Protein AF-A0A246F2X8-F1 (afdb_monomer)

pLDDT: mean 86.71, std 12.92, range [45.81, 97.81]

Radius of gyration: 16.28 Å; Cα contacts (8 Å, |Δi|>4): 189; chains: 1; bounding box: 41×34×36 Å

Nearest PDB structures (foldseek):
  3lcb-assembly2_B  TM=9.871E-01  e=2.935E-15  Escherichia coli O157:H7
  6k5l-assembly1_A  TM=9.845E-01  e=7.872E-15  Escherichia coli O157
  4p69-assembly1_B  TM=9.853E-01  e=1.491E-14  Escherichia coli O157:H7
  3lcb-assembly1_A  TM=9.880E-01  e=1.992E-14  Escherichia coli O157:H7
  4p69-assembly1_A-2  TM=9.850E-01  e=5.344E-14  Escherichia coli O157:H7

Sequence (137 aa):
MFHLRHSTDKFRIAPGIKGMVMLVFDLPSYPFVFKVIKDYFPPQKETTREGIMGKYQLVKQHDRVGRMADSLEFTKVAFPRNRFDDELIEELRKFAPSVIEEEGDSLVIKHLYIERRMVPLNIYIQEASASSLEHAV

Secondary structure (DSSP, 8-state):
-HHHHH--PPBEEPSSPPPSSEEEEE-TTSSEEEEEE-S---TT----HHHHHHHHHHHHHS--TTTS--EEEEEEEEEEGGGB-HHHHHHHHHH-GGGEEEETTEEEEEEEEEEE----HHHHHHH--GGGSTT--

Mean predicted aligned error: 6.9 Å

Foldseek 3Di:
DVVVVPDLFAWEFDDDDQDQFWGWIDTVPDQKIKIDGWCDGDPVDPDHPVRVVVVLVVCQPDDVVPPDWDKDKDAFDKDFQSRHDVVSVVVCCVTPVVQWDDDPRIITGGIIIMTGDDDPVVVCVVPDDPVRVVVSD

Solvent-accessible surface area (backbone atoms only — not comparable to full-atom values): 8181 Å² total; per-residue (Å²): 115,73,66,68,78,78,47,89,70,43,34,33,64,45,89,76,81,85,56,70,53,42,49,51,30,26,35,87,97,45,74,39,32,39,36,31,69,36,78,66,59,57,87,92,52,90,74,49,69,66,59,49,52,50,49,56,51,48,59,70,74,43,90,43,89,88,79,55,83,68,71,49,78,49,62,64,46,74,39,62,44,89,39,44,37,67,70,39,50,53,50,39,58,72,40,23,49,89,39,48,46,80,56,91,69,26,36,29,34,48,48,38,36,38,33,74,59,72,81,54,64,74,57,48,64,72,72,48,54,84,84,58,54,75,79,75,112

InterPro domains:
  IPR010452 Isocitrate dehydrogenase kinasephosphatase [PTHR39559] (2-137)
  IPR046855 Isocitrate dehydrogenase kinase/phosphatase (AceK), kinase domain [PF06315] (9-137)

Organism: Pseudomonas nitroreducens (NCBI:txid46680)

Structure (mmCIF, N/CA/C/O backbone):
data_AF-A0A246F2X8-F1
#
_entry.id   AF-A0A246F2X8-F1
#
loop_
_atom_site.group_PDB
_atom_site.id
_atom_site.type_symbol
_atom_site.label_atom_id
_atom_site.label_alt_id
_atom_site.label_comp_id
_atom_site.label_asym_id
_atom_site.label_entity_id
_atom_site.label_seq_id
_atom_site.pdbx_PDB_ins_code
_atom_site.Cartn_x
_atom_site.Cartn_y
_atom_site.Cartn_z
_atom_site.occupancy
_atom_site.B_iso_or_equiv
_atom_site.auth_seq_id
_atom_site.auth_comp_id
_atom_site.auth_asym_id
_atom_site.auth_atom_id
_atom_site.pdbx_PDB_model_num
ATOM 1 N N . MET A 1 1 ? -13.727 -3.172 -8.340 1.00 58.88 1 MET A N 1
ATOM 2 C CA . MET A 1 1 ? -14.512 -4.314 -7.806 1.00 58.88 1 MET A CA 1
ATOM 3 C C . MET A 1 1 ? -14.775 -5.446 -8.806 1.00 58.88 1 MET A C 1
ATOM 5 O O . MET A 1 1 ? -14.943 -6.566 -8.347 1.00 58.88 1 MET A O 1
ATOM 9 N N . PHE A 1 2 ? -14.789 -5.225 -10.131 1.00 67.81 2 PHE A N 1
ATOM 10 C CA . PHE A 1 2 ? -15.070 -6.296 -11.111 1.00 67.81 2 PHE A CA 1
ATOM 11 C C . PHE A 1 2 ? -14.109 -7.495 -11.012 1.00 67.81 2 PHE A C 1
ATOM 13 O O . PHE A 1 2 ? -14.549 -8.638 -11.012 1.00 67.81 2 PHE A O 1
ATOM 20 N N . HIS A 1 3 ? -12.811 -7.241 -10.835 1.00 72.25 3 HIS A N 1
ATOM 21 C CA . HIS A 1 3 ? -11.802 -8.296 -10.725 1.00 72.25 3 HIS A CA 1
ATOM 22 C C . HIS A 1 3 ? -11.996 -9.207 -9.496 1.00 72.25 3 HIS A C 1
ATOM 24 O O . HIS A 1 3 ? -11.960 -10.427 -9.613 1.00 72.25 3 HIS A O 1
ATOM 30 N N . LEU A 1 4 ? -12.298 -8.631 -8.324 1.00 71.31 4 LEU A N 1
ATOM 31 C CA . LEU A 1 4 ? -12.527 -9.404 -7.095 1.00 71.31 4 LEU A CA 1
ATOM 32 C C . LEU A 1 4 ? -13.741 -10.342 -7.191 1.00 71.31 4 LEU A C 1
ATOM 34 O O . LEU A 1 4 ? -13.786 -11.334 -6.474 1.00 71.31 4 LEU A O 1
ATOM 38 N N . ARG A 1 5 ? -14.704 -10.068 -8.080 1.00 73.19 5 ARG A N 1
ATOM 39 C CA . ARG A 1 5 ? -15.864 -10.948 -8.295 1.00 73.19 5 ARG A CA 1
ATOM 40 C C . ARG A 1 5 ? -15.534 -12.223 -9.081 1.00 73.19 5 ARG A C 1
ATOM 42 O O . ARG A 1 5 ? -16.299 -13.171 -8.994 1.00 73.19 5 ARG A O 1
ATOM 49 N N . HIS A 1 6 ? -14.424 -12.249 -9.822 1.00 76.38 6 HIS A N 1
ATOM 50 C CA . HIS A 1 6 ? -14.080 -13.338 -10.752 1.00 76.38 6 HIS A CA 1
ATOM 51 C C . HIS A 1 6 ? -12.778 -14.064 -10.392 1.00 76.38 6 HIS A C 1
ATOM 53 O O . HIS A 1 6 ? -12.344 -14.954 -11.114 1.00 76.38 6 HIS A O 1
ATOM 59 N N . SER A 1 7 ? -12.145 -13.678 -9.287 1.00 84.00 7 SER A N 1
ATOM 60 C CA . SER A 1 7 ? -10.903 -14.265 -8.793 1.00 84.00 7 SER A CA 1
ATOM 61 C C . SER A 1 7 ? -11.069 -14.631 -7.324 1.00 84.00 7 SER A C 1
ATOM 63 O O . SER A 1 7 ? -11.717 -13.892 -6.578 1.00 84.00 7 SER A O 1
ATOM 65 N N . THR A 1 8 ? -10.454 -15.733 -6.903 1.00 84.81 8 THR A N 1
ATOM 66 C CA . THR A 1 8 ? -10.359 -16.171 -5.500 1.00 84.81 8 THR A CA 1
ATOM 67 C C . THR A 1 8 ? -9.062 -15.726 -4.829 1.00 84.81 8 THR A C 1
ATOM 69 O O . THR A 1 8 ? -8.841 -16.047 -3.664 1.00 84.81 8 THR A O 1
ATOM 72 N N . ASP A 1 9 ? -8.212 -14.980 -5.537 1.00 91.19 9 ASP A N 1
ATOM 73 C CA . ASP A 1 9 ? -6.911 -14.564 -5.026 1.00 91.19 9 ASP A CA 1
ATOM 74 C C . ASP A 1 9 ? -7.044 -13.699 -3.775 1.00 91.19 9 ASP A C 1
ATOM 76 O O . ASP A 1 9 ? -8.001 -12.928 -3.617 1.00 91.19 9 ASP A O 1
ATOM 80 N N . LYS A 1 10 ? -6.043 -13.787 -2.907 1.00 95.06 10 LYS A N 1
ATOM 81 C CA . LYS A 1 10 ? -5.932 -12.947 -1.723 1.00 95.06 10 LYS A CA 1
ATOM 82 C C . LYS A 1 10 ? -4.893 -11.854 -1.930 1.00 95.06 10 LYS A C 1
ATOM 84 O O . LYS A 1 10 ? -3.895 -12.042 -2.626 1.00 95.06 10 LYS A O 1
ATOM 89 N N . PHE A 1 11 ? -5.163 -10.696 -1.340 1.00 97.12 11 PHE A N 1
ATOM 90 C CA . PHE A 1 11 ? -4.178 -9.654 -1.148 1.00 97.12 11 PHE A CA 1
ATOM 91 C C . PHE A 1 11 ? -3.079 -10.191 -0.245 1.00 97.12 11 PHE A C 1
ATOM 93 O O . PHE A 1 11 ? -3.353 -10.675 0.855 1.00 97.12 11 PHE A O 1
ATOM 100 N N . ARG A 1 12 ? -1.846 -10.064 -0.715 1.00 96.69 12 ARG A N 1
ATOM 101 C CA . ARG A 1 12 ? -0.648 -10.533 -0.026 1.00 96.69 12 ARG A CA 1
ATOM 102 C C . ARG A 1 12 ? 0.408 -9.446 -0.017 1.00 96.69 12 ARG A C 1
ATOM 104 O O . ARG A 1 12 ? 0.355 -8.515 -0.821 1.00 96.69 12 ARG A O 1
ATOM 111 N N . ILE A 1 13 ? 1.390 -9.57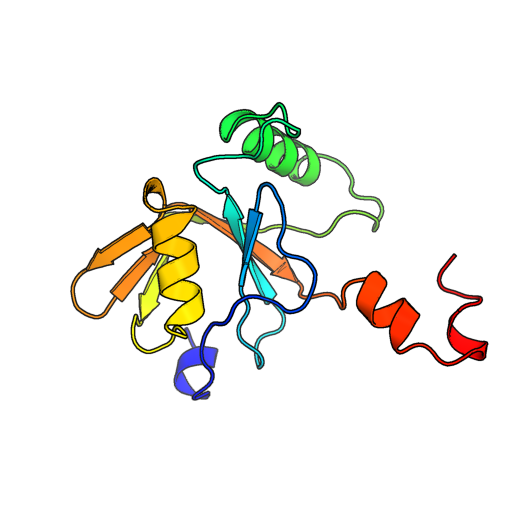4 0.867 1.00 97.12 13 ILE A N 1
ATOM 112 C CA . ILE A 1 13 ? 2.571 -8.711 0.826 1.00 97.12 13 ILE A CA 1
ATOM 113 C C . ILE A 1 13 ? 3.230 -8.880 -0.547 1.00 97.12 13 ILE A C 1
ATOM 115 O O . ILE A 1 13 ? 3.445 -10.002 -1.008 1.00 97.12 13 ILE A O 1
ATOM 119 N N . ALA A 1 14 ? 3.514 -7.762 -1.216 1.00 94.25 14 ALA A N 1
ATOM 120 C CA . ALA A 1 14 ? 4.089 -7.805 -2.550 1.00 94.25 14 ALA A CA 1
ATOM 121 C C . ALA A 1 14 ? 5.491 -8.446 -2.496 1.00 94.25 14 ALA A C 1
ATOM 123 O O . ALA A 1 14 ? 6.249 -8.173 -1.559 1.00 94.25 14 ALA A O 1
ATOM 124 N N . PRO A 1 15 ? 5.862 -9.278 -3.485 1.00 89.38 15 PRO A N 1
ATOM 125 C CA . PRO A 1 15 ? 7.164 -9.934 -3.504 1.00 89.38 15 PRO A CA 1
ATOM 126 C C . PRO A 1 15 ? 8.306 -8.915 -3.604 1.00 89.38 15 PRO A C 1
ATOM 128 O O . PRO A 1 15 ? 8.206 -7.913 -4.315 1.00 89.38 15 PRO A O 1
ATOM 131 N N . GLY A 1 16 ? 9.410 -9.197 -2.912 1.00 87.56 16 GLY A N 1
ATOM 132 C CA . GLY A 1 16 ? 10.595 -8.342 -2.860 1.00 87.56 16 GLY A CA 1
ATOM 133 C C . GLY A 1 16 ? 10.977 -7.941 -1.436 1.00 87.56 16 GLY A C 1
ATOM 134 O O . GLY A 1 16 ? 10.526 -8.526 -0.452 1.00 87.56 16 GLY A O 1
ATOM 135 N N . ILE A 1 17 ? 11.852 -6.942 -1.323 1.00 87.62 17 ILE A N 1
ATOM 136 C CA . ILE A 1 17 ? 12.349 -6.461 -0.030 1.00 87.62 17 ILE A CA 1
ATOM 137 C C . ILE A 1 17 ? 11.309 -5.524 0.593 1.00 87.62 17 ILE A C 1
ATOM 139 O O . ILE A 1 17 ? 10.901 -4.538 -0.025 1.00 87.62 17 ILE A O 1
ATOM 143 N N . LYS A 1 18 ? 10.909 -5.799 1.841 1.00 91.69 18 LYS A N 1
ATOM 144 C CA . LYS A 1 18 ? 9.975 -4.944 2.588 1.00 91.69 18 LYS A CA 1
ATOM 145 C C . LYS A 1 18 ? 10.551 -3.531 2.731 1.00 91.69 18 LYS A C 1
ATOM 147 O O . LYS A 1 18 ? 11.623 -3.330 3.300 1.00 91.69 18 LYS A O 1
ATOM 152 N N . GLY A 1 19 ? 9.813 -2.542 2.233 1.00 89.81 19 GLY A N 1
ATOM 153 C CA . GLY A 1 19 ? 10.208 -1.140 2.304 1.00 89.81 19 GLY A CA 1
ATOM 154 C C . GLY A 1 19 ? 10.263 -0.615 3.741 1.00 89.81 19 GLY A C 1
ATOM 155 O O . GLY A 1 19 ? 9.478 -1.009 4.608 1.00 89.81 19 GLY A O 1
ATOM 156 N N . MET A 1 20 ? 11.172 0.329 3.992 1.00 93.56 20 MET A N 1
ATOM 157 C CA . MET A 1 20 ? 11.299 0.970 5.308 1.00 93.56 20 MET A CA 1
ATOM 158 C C . MET A 1 20 ? 10.146 1.931 5.619 1.00 93.56 20 MET A C 1
ATOM 160 O O . MET A 1 20 ? 9.808 2.110 6.783 1.00 93.56 20 MET A O 1
ATOM 164 N N . VAL A 1 21 ? 9.546 2.541 4.590 1.00 95.88 21 VAL A N 1
ATOM 165 C CA . VAL A 1 21 ? 8.534 3.608 4.746 1.00 95.88 21 VAL A CA 1
ATOM 166 C C . VAL A 1 21 ? 7.160 3.248 4.199 1.00 95.88 21 VAL A C 1
ATOM 168 O O . VAL A 1 21 ? 6.151 3.694 4.736 1.00 95.88 21 VAL A O 1
ATOM 171 N N . MET A 1 22 ? 7.116 2.426 3.149 1.00 96.94 22 MET A N 1
ATOM 172 C CA . MET A 1 22 ? 5.872 1.931 2.567 1.00 96.94 22 MET A CA 1
ATOM 173 C C . MET A 1 22 ? 5.691 0.465 2.945 1.00 96.94 22 MET A C 1
ATOM 175 O O . MET A 1 22 ? 6.645 -0.315 2.890 1.00 96.94 22 MET A O 1
ATOM 179 N N . LEU A 1 23 ? 4.463 0.081 3.264 1.00 97.50 23 LEU A N 1
ATOM 180 C CA . LEU A 1 23 ? 4.008 -1.301 3.184 1.00 97.50 23 LEU A CA 1
ATOM 181 C C . LEU A 1 23 ? 3.337 -1.472 1.821 1.00 97.50 23 LEU A C 1
ATOM 183 O O . LEU A 1 23 ? 2.475 -0.674 1.448 1.00 97.50 23 LEU A O 1
ATOM 187 N N . VAL A 1 24 ? 3.781 -2.474 1.065 1.00 97.44 24 VAL A N 1
ATOM 188 C CA . VAL A 1 24 ? 3.318 -2.729 -0.300 1.00 97.44 24 VAL A CA 1
ATOM 189 C C . VAL A 1 24 ? 2.662 -4.098 -0.356 1.00 97.44 24 VAL A C 1
ATOM 191 O O . VAL A 1 24 ? 3.243 -5.086 0.092 1.00 97.44 24 VAL A O 1
ATOM 194 N N . PHE A 1 25 ? 1.463 -4.151 -0.915 1.00 97.44 25 PHE A N 1
ATOM 195 C CA . PHE A 1 25 ? 0.720 -5.385 -1.112 1.00 97.44 25 PHE A CA 1
ATOM 196 C C . PHE A 1 25 ? 0.117 -5.433 -2.510 1.00 97.44 25 PHE A C 1
ATOM 198 O O . PHE A 1 25 ? -0.066 -4.402 -3.162 1.00 97.44 25 PHE A O 1
ATOM 205 N N . ASP A 1 26 ? -0.148 -6.634 -3.002 1.00 95.94 26 ASP A N 1
ATOM 206 C CA 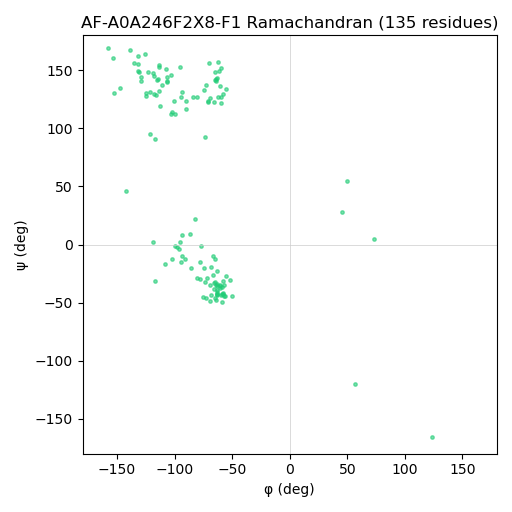. ASP A 1 26 ? -0.694 -6.848 -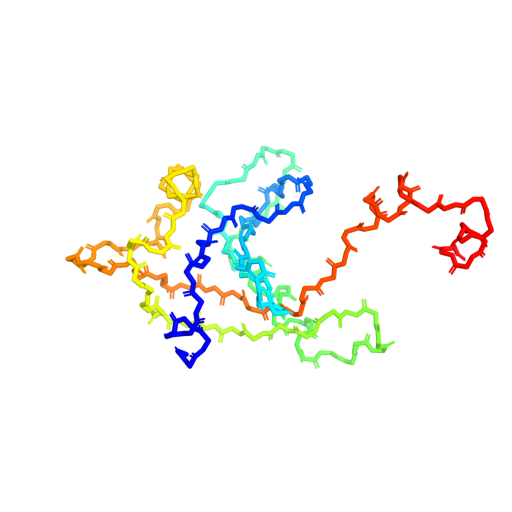4.334 1.00 95.94 26 ASP A CA 1
ATOM 207 C C . ASP A 1 26 ? -1.761 -7.937 -4.334 1.00 95.94 26 ASP A C 1
ATOM 209 O O . ASP A 1 26 ? -1.955 -8.661 -3.359 1.00 95.94 26 ASP A O 1
ATOM 213 N N . LEU A 1 27 ? -2.491 -8.004 -5.442 1.00 94.19 27 LEU A N 1
ATOM 214 C CA . LEU A 1 27 ? -3.361 -9.123 -5.759 1.00 94.19 27 LEU A CA 1
ATOM 215 C C . LEU A 1 27 ? -2.734 -9.820 -6.975 1.00 94.19 27 LEU A C 1
ATOM 217 O O . LEU A 1 27 ? -2.605 -9.163 -8.007 1.00 94.19 27 LEU A O 1
ATOM 221 N N . PRO A 1 28 ? -2.328 -11.101 -6.898 1.00 90.06 28 PRO A N 1
ATOM 222 C CA . PRO A 1 28 ? -1.532 -11.764 -7.937 1.00 90.06 28 PRO A CA 1
ATOM 223 C C . PRO A 1 28 ? -2.078 -11.616 -9.362 1.00 90.06 28 PRO A C 1
ATOM 225 O O . PRO A 1 28 ? -1.321 -11.277 -10.276 1.00 90.06 28 PRO A O 1
ATOM 228 N N . SER A 1 29 ? -3.387 -11.792 -9.537 1.00 88.19 29 SER A N 1
ATOM 229 C CA . SER A 1 29 ? -4.086 -11.647 -10.822 1.00 88.19 29 SER A CA 1
ATOM 230 C C . SER A 1 29 ? -4.333 -10.198 -11.269 1.00 88.19 29 SER A C 1
ATOM 232 O O . SER A 1 29 ? -4.842 -9.976 -12.365 1.00 88.19 29 SER A O 1
ATOM 234 N N . TYR A 1 30 ? -3.943 -9.191 -10.481 1.00 88.94 30 TYR A N 1
ATOM 235 C CA . TYR A 1 30 ? -4.190 -7.781 -10.773 1.00 88.94 30 TYR A CA 1
ATOM 236 C C . TYR A 1 30 ? -2.891 -7.030 -11.117 1.00 88.94 30 TYR A C 1
ATOM 238 O O . TYR A 1 30 ? -1.877 -7.201 -10.442 1.00 88.94 30 TYR A O 1
ATOM 246 N N . PRO A 1 31 ? -2.879 -6.154 -12.140 1.00 90.06 31 PRO A N 1
ATOM 247 C CA . PRO A 1 31 ? -1.651 -5.520 -12.629 1.00 90.06 31 PRO A CA 1
ATOM 248 C C . PRO A 1 31 ? -1.223 -4.293 -11.806 1.00 90.06 31 PRO A C 1
ATOM 250 O O . PRO A 1 31 ? -0.502 -3.432 -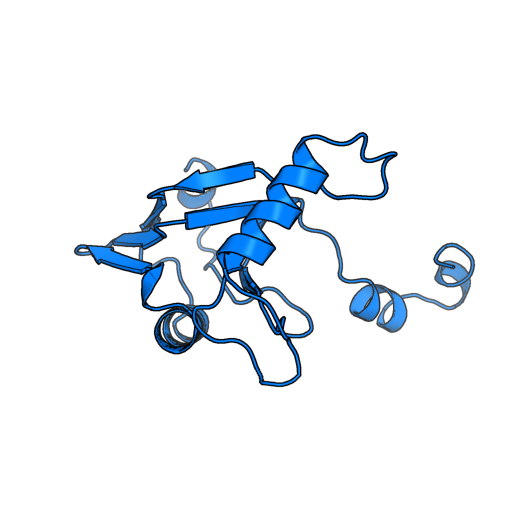12.310 1.00 90.06 31 PRO A O 1
ATOM 253 N N . PHE A 1 32 ? -1.667 -4.182 -10.554 1.00 92.44 32 PHE A N 1
ATOM 254 C CA . PHE A 1 32 ? -1.401 -3.034 -9.693 1.00 92.44 32 PHE A CA 1
ATOM 255 C C . PHE A 1 32 ? -0.925 -3.469 -8.310 1.00 92.44 32 PHE A C 1
ATOM 257 O O . PHE A 1 32 ? -1.336 -4.511 -7.798 1.00 92.44 32 PHE A O 1
ATOM 264 N N . VAL A 1 33 ? -0.093 -2.626 -7.706 1.00 95.56 33 VAL A N 1
ATOM 265 C CA . VAL A 1 33 ? 0.295 -2.708 -6.299 1.00 95.56 33 VAL A CA 1
ATOM 266 C C . VAL A 1 33 ? -0.382 -1.595 -5.515 1.00 95.56 33 VAL A C 1
ATOM 268 O O . VAL A 1 33 ? -0.651 -0.513 -6.042 1.00 95.56 33 VAL A O 1
ATOM 271 N N . PHE A 1 34 ? -0.616 -1.862 -4.241 1.00 96.88 34 PHE A N 1
ATOM 272 C CA . PHE A 1 34 ? -1.196 -0.941 -3.283 1.00 96.88 34 PHE A CA 1
ATOM 273 C C . PHE A 1 34 ? -0.126 -0.610 -2.252 1.00 96.88 34 PHE A C 1
ATOM 275 O O . PHE A 1 34 ? 0.558 -1.501 -1.744 1.00 96.88 34 PHE A O 1
ATOM 282 N N . LYS A 1 35 ? 0.048 0.674 -1.960 1.00 97.62 35 LYS A N 1
ATOM 283 C CA . LYS A 1 35 ? 1.064 1.156 -1.031 1.00 97.62 35 LYS A CA 1
ATOM 284 C C . LYS A 1 35 ? 0.416 1.991 0.053 1.00 97.62 35 LYS A C 1
ATOM 286 O O . LYS A 1 35 ? -0.264 2.969 -0.246 1.00 97.62 35 LYS A O 1
ATOM 291 N N . VAL A 1 36 ? 0.698 1.655 1.302 1.00 97.81 36 VAL A N 1
ATOM 292 C CA . VAL A 1 36 ? 0.335 2.477 2.457 1.00 97.81 36 VAL A CA 1
ATOM 293 C C . VAL A 1 36 ? 1.599 2.972 3.140 1.00 97.81 36 VAL A C 1
ATOM 295 O O . VAL A 1 36 ? 2.604 2.260 3.210 1.00 97.81 36 VAL A O 1
ATOM 298 N N . ILE A 1 37 ? 1.571 4.211 3.617 1.00 97.50 37 ILE A N 1
ATOM 299 C CA . ILE A 1 37 ? 2.667 4.759 4.418 1.00 97.50 37 ILE A CA 1
ATOM 300 C C . ILE A 1 37 ? 2.578 4.134 5.816 1.00 97.50 37 ILE A C 1
ATOM 302 O O . ILE A 1 37 ? 1.487 4.080 6.390 1.00 97.50 37 ILE A O 1
ATOM 306 N N . LYS A 1 38 ? 3.706 3.655 6.348 1.00 97.44 38 LYS A N 1
ATOM 307 C CA . LYS A 1 38 ? 3.810 3.132 7.720 1.00 97.44 38 LYS A CA 1
ATOM 308 C C . LYS A 1 38 ? 3.686 4.260 8.752 1.00 97.44 38 LYS A C 1
ATOM 310 O O . LYS A 1 38 ? 3.970 5.415 8.451 1.00 97.44 38 LYS A O 1
ATOM 315 N N . ASP A 1 39 ? 3.287 3.925 9.971 1.00 95.81 39 ASP A N 1
ATOM 316 C CA . ASP A 1 39 ? 3.149 4.884 11.077 1.00 95.81 39 ASP A CA 1
ATOM 317 C C . ASP A 1 39 ? 4.483 5.201 11.750 1.00 95.81 39 ASP A C 1
ATOM 319 O O . ASP A 1 39 ? 4.681 6.295 12.271 1.00 95.81 39 ASP A O 1
ATOM 323 N N . TYR A 1 40 ? 5.406 4.242 11.714 1.00 90.81 40 TYR A N 1
ATOM 324 C CA . TYR A 1 40 ? 6.741 4.346 12.283 1.00 90.81 40 TYR A CA 1
ATOM 325 C C . TYR A 1 40 ? 7.787 3.951 11.238 1.00 90.81 40 TYR A C 1
ATOM 327 O O . TYR A 1 40 ? 7.606 2.988 10.484 1.00 90.81 40 TYR A O 1
ATOM 335 N N . PHE A 1 41 ? 8.902 4.683 11.230 1.00 92.31 41 PHE A N 1
ATOM 336 C CA . PHE A 1 41 ? 10.049 4.431 10.364 1.00 92.31 41 PHE A CA 1
ATOM 337 C C . PHE A 1 41 ? 11.285 4.104 11.206 1.00 92.31 41 PHE A C 1
ATOM 339 O O . PHE A 1 41 ? 11.460 4.674 12.285 1.00 92.31 41 PHE A O 1
ATOM 346 N N . PRO A 1 42 ? 12.171 3.213 10.728 1.00 90.00 42 PRO A N 1
ATOM 347 C CA . PRO A 1 42 ? 13.421 2.932 11.422 1.00 90.00 42 PRO A CA 1
ATOM 348 C C . PRO A 1 42 ? 14.281 4.205 11.551 1.00 90.00 42 PRO A C 1
ATOM 350 O O . PRO A 1 42 ? 14.230 5.048 10.655 1.00 90.00 42 PRO A O 1
ATOM 353 N N . PRO A 1 43 ? 15.138 4.329 12.589 1.00 87.56 43 PRO A N 1
ATOM 354 C CA . PRO A 1 43 ? 15.930 5.541 12.853 1.00 87.56 43 PRO A CA 1
ATOM 355 C C . PRO A 1 43 ? 16.806 6.004 11.684 1.00 87.56 43 PRO A C 1
ATOM 357 O O . PRO A 1 43 ? 17.072 7.186 11.528 1.00 87.56 43 PRO A O 1
ATOM 360 N N . GLN A 1 44 ? 17.219 5.070 10.824 1.00 90.19 44 GLN A N 1
ATOM 361 C CA . GLN A 1 44 ? 17.994 5.344 9.609 1.00 90.19 44 GLN A CA 1
ATOM 362 C C . GLN A 1 44 ? 17.218 6.180 8.576 1.00 90.19 44 GLN A C 1
ATOM 364 O O . GLN A 1 44 ? 17.788 6.631 7.583 1.00 90.19 44 GLN A O 1
ATOM 369 N N . LYS A 1 45 ? 15.903 6.342 8.760 1.00 88.25 45 LYS A N 1
ATOM 370 C CA . LYS A 1 45 ? 15.032 7.067 7.851 1.00 88.25 45 LYS A CA 1
ATOM 371 C C . LYS A 1 45 ? 14.422 8.288 8.524 1.00 88.25 45 LYS A C 1
ATOM 373 O O . LYS A 1 45 ? 13.314 8.248 9.046 1.00 88.25 45 LYS A O 1
ATOM 378 N N . GLU A 1 46 ? 15.120 9.406 8.391 1.00 90.19 46 GLU A N 1
ATOM 379 C CA . GLU A 1 46 ? 14.631 10.721 8.796 1.00 90.19 46 GLU A CA 1
ATOM 380 C C . GLU A 1 46 ? 13.573 11.222 7.804 1.00 90.19 46 GLU A C 1
ATOM 382 O O . GLU A 1 46 ? 13.866 11.777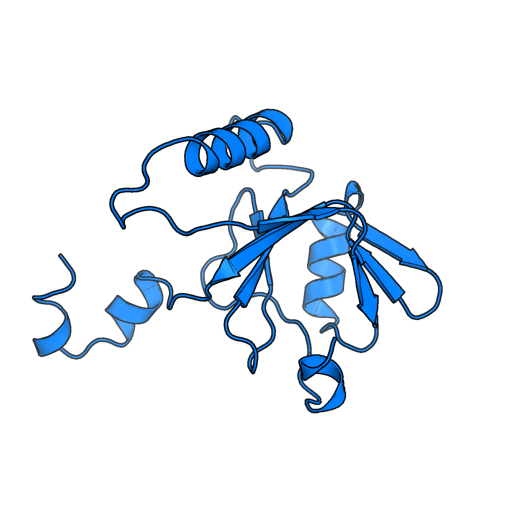 6.741 1.00 90.19 46 GLU A O 1
ATOM 387 N N . THR A 1 47 ? 12.306 10.944 8.096 1.00 93.19 47 THR A N 1
ATOM 388 C CA . THR A 1 47 ? 11.180 11.435 7.303 1.00 93.19 47 THR A CA 1
ATOM 389 C C . THR A 1 47 ? 9.898 11.440 8.129 1.00 93.19 47 THR A C 1
ATOM 391 O O . THR A 1 47 ? 9.847 10.870 9.215 1.00 93.19 47 THR A O 1
ATOM 394 N N . THR A 1 48 ? 8.853 12.070 7.602 1.00 93.88 48 THR A N 1
ATOM 395 C CA . THR A 1 48 ? 7.511 12.065 8.189 1.00 93.88 48 THR A CA 1
ATOM 396 C C . THR A 1 48 ? 6.501 11.593 7.153 1.00 93.88 48 THR A C 1
ATOM 398 O O . THR A 1 48 ? 6.792 11.577 5.950 1.00 93.88 48 THR A O 1
ATOM 401 N N . ARG A 1 49 ? 5.301 11.219 7.601 1.00 93.62 49 ARG A N 1
ATOM 402 C CA . ARG A 1 49 ? 4.195 10.865 6.705 1.00 93.62 49 ARG A CA 1
ATOM 403 C C . ARG A 1 49 ? 3.895 12.011 5.735 1.00 93.62 49 ARG A C 1
ATOM 405 O O . ARG A 1 49 ? 3.803 11.778 4.534 1.00 93.62 49 ARG A O 1
ATOM 412 N N . GLU A 1 50 ? 3.853 13.243 6.230 1.00 94.12 50 GLU A N 1
ATOM 413 C CA . GLU A 1 50 ? 3.621 14.461 5.446 1.00 94.12 50 GLU A CA 1
ATOM 414 C C . GLU A 1 50 ? 4.740 14.677 4.423 1.00 94.12 50 GLU A C 1
ATOM 416 O O . GLU A 1 50 ? 4.476 14.973 3.260 1.00 94.12 50 GLU A O 1
ATOM 421 N N . GLY A 1 51 ? 5.997 14.462 4.826 1.00 95.00 51 GLY A N 1
ATOM 422 C CA . GLY A 1 51 ? 7.146 14.550 3.929 1.00 95.00 51 GLY A CA 1
ATOM 423 C C . GLY A 1 51 ? 7.113 13.499 2.816 1.00 95.00 51 GLY A C 1
ATOM 424 O O . GLY A 1 51 ? 7.519 13.782 1.688 1.00 95.00 51 GLY A O 1
ATOM 425 N N . ILE A 1 52 ? 6.606 12.295 3.096 1.00 94.81 52 ILE A N 1
ATOM 426 C CA . ILE A 1 52 ? 6.390 11.261 2.075 1.00 94.81 52 ILE A CA 1
ATOM 427 C C . ILE A 1 52 ? 5.259 11.677 1.130 1.00 94.81 52 ILE A C 1
ATOM 429 O O . ILE A 1 52 ? 5.456 11.647 -0.083 1.00 94.81 52 ILE A O 1
ATOM 433 N N . MET A 1 53 ? 4.113 12.116 1.656 1.00 93.94 53 MET A N 1
ATOM 434 C CA . MET A 1 53 ? 2.984 12.584 0.840 1.00 93.94 53 MET A CA 1
ATOM 435 C C . MET A 1 53 ? 3.387 13.752 -0.070 1.00 93.94 53 MET A C 1
ATOM 437 O O . MET A 1 53 ? 3.070 13.747 -1.258 1.00 93.94 53 MET A O 1
ATOM 441 N N . GLY A 1 54 ? 4.174 14.702 0.446 1.00 93.25 54 GLY A N 1
ATOM 442 C CA . GLY A 1 54 ? 4.724 15.809 -0.337 1.00 93.25 54 GLY A CA 1
ATOM 443 C C . GLY A 1 54 ? 5.597 15.342 -1.506 1.00 93.25 54 GLY A C 1
ATOM 444 O O . GLY A 1 54 ? 5.521 15.912 -2.592 1.00 93.25 54 GLY A O 1
ATOM 445 N N . LYS A 1 55 ? 6.368 14.258 -1.338 1.00 91.31 55 LYS A N 1
ATOM 446 C CA . LYS A 1 55 ? 7.149 13.657 -2.434 1.00 91.31 55 LYS A CA 1
ATOM 447 C C . LYS A 1 55 ? 6.256 13.018 -3.495 1.00 91.31 55 LYS A C 1
ATOM 449 O O . LYS A 1 55 ? 6.504 13.235 -4.676 1.00 91.31 55 LYS A O 1
ATOM 454 N N . TYR A 1 56 ? 5.215 12.280 -3.106 1.00 90.50 56 TYR A N 1
ATOM 455 C CA . TYR A 1 56 ? 4.241 11.743 -4.069 1.00 90.50 56 TYR A CA 1
ATOM 456 C C . TYR A 1 56 ? 3.561 12.868 -4.859 1.00 90.50 56 TYR A C 1
ATOM 458 O O . TYR A 1 56 ? 3.460 12.794 -6.084 1.00 90.50 56 TYR A O 1
ATOM 466 N N . GLN A 1 57 ? 3.173 13.947 -4.177 1.00 87.81 57 GLN A N 1
ATOM 467 C CA . GLN A 1 57 ? 2.570 15.110 -4.818 1.00 87.81 57 GLN A CA 1
ATOM 468 C C . GLN A 1 57 ? 3.535 15.797 -5.793 1.00 87.81 57 GLN A C 1
ATOM 470 O O . GLN A 1 57 ? 3.134 16.158 -6.899 1.00 87.81 57 GLN A O 1
ATOM 475 N N . LEU A 1 58 ? 4.813 15.924 -5.423 1.00 87.06 58 LEU A N 1
ATOM 476 C CA . LEU A 1 58 ? 5.848 16.476 -6.296 1.00 87.06 58 LEU A CA 1
ATOM 477 C C . LEU A 1 58 ? 5.976 15.658 -7.589 1.00 87.06 58 LEU A C 1
ATOM 479 O O . LEU A 1 58 ? 5.910 16.227 -8.676 1.00 87.06 58 LEU A O 1
ATOM 483 N N . VAL A 1 59 ? 6.084 14.329 -7.480 1.00 85.12 59 VAL A N 1
ATOM 484 C CA . VAL A 1 59 ? 6.177 13.407 -8.630 1.00 85.12 59 VAL A CA 1
ATOM 485 C C . VAL A 1 59 ? 4.943 13.490 -9.529 1.00 85.12 59 VAL A C 1
ATOM 487 O O . VAL A 1 59 ? 5.053 13.374 -10.747 1.00 85.12 59 VAL A O 1
ATOM 490 N N . LYS A 1 60 ? 3.762 13.702 -8.943 1.00 82.50 60 LYS A N 1
ATOM 491 C CA . LYS A 1 60 ? 2.506 13.856 -9.684 1.00 82.50 60 LYS A CA 1
ATOM 492 C C . LYS A 1 60 ? 2.439 15.164 -10.477 1.00 82.50 60 LYS A C 1
ATOM 494 O O . LYS A 1 60 ? 1.836 15.187 -11.544 1.00 82.50 60 LYS A O 1
ATOM 499 N N . GLN A 1 61 ? 3.019 16.240 -9.949 1.00 82.44 61 GLN A N 1
ATOM 500 C CA . GLN A 1 61 ? 2.984 17.575 -10.556 1.00 82.44 61 GLN A CA 1
ATOM 501 C C . GLN A 1 61 ? 4.093 17.814 -11.587 1.00 82.44 61 GLN A C 1
ATOM 503 O O . GLN A 1 61 ? 3.967 18.723 -12.404 1.00 82.44 61 GLN A O 1
ATOM 508 N N . HIS A 1 62 ? 5.174 17.035 -11.543 1.00 78.19 62 HIS A N 1
ATOM 509 C CA . HIS A 1 62 ? 6.322 17.207 -12.430 1.00 78.19 62 HIS A CA 1
ATOM 510 C C . HIS A 1 62 ? 6.243 16.294 -13.651 1.00 78.19 62 HIS A C 1
ATOM 512 O O . HIS A 1 62 ? 5.677 15.202 -13.591 1.00 78.19 62 HIS A O 1
ATOM 518 N N . ASP A 1 63 ? 6.862 16.728 -14.752 1.00 68.81 63 ASP A N 1
ATOM 519 C CA . ASP A 1 63 ? 7.107 15.839 -15.882 1.00 68.81 63 ASP A CA 1
ATOM 520 C C . ASP A 1 63 ? 7.978 14.664 -15.418 1.00 68.81 63 ASP A C 1
ATOM 522 O O . ASP A 1 63 ? 9.031 14.822 -14.796 1.00 68.81 63 ASP A O 1
ATOM 526 N N . ARG A 1 64 ? 7.485 13.461 -15.691 1.00 71.56 64 ARG A N 1
ATOM 527 C CA . ARG A 1 64 ? 8.053 12.204 -15.213 1.00 71.56 64 ARG A CA 1
ATOM 528 C C . ARG A 1 64 ? 9.064 11.622 -16.187 1.00 71.56 64 ARG A C 1
ATOM 530 O O . ARG A 1 64 ? 9.742 10.667 -15.812 1.00 71.56 64 ARG A O 1
ATOM 537 N N . VAL A 1 65 ? 9.134 12.139 -17.422 1.00 75.44 65 VAL A N 1
ATOM 538 C CA . VAL A 1 65 ? 10.058 11.723 -18.499 1.00 75.44 65 VAL A CA 1
ATOM 539 C C . VAL A 1 65 ? 10.181 10.197 -18.685 1.00 75.44 65 VAL A C 1
ATOM 541 O O . VAL A 1 65 ? 11.225 9.682 -19.078 1.00 75.44 65 VAL A O 1
ATOM 544 N N . GLY A 1 66 ? 9.126 9.446 -18.346 1.00 72.00 66 GLY A N 1
ATOM 545 C CA . GLY A 1 66 ? 9.101 7.977 -18.376 1.00 72.00 66 GLY A CA 1
ATOM 546 C C . GLY A 1 66 ? 9.898 7.262 -17.271 1.00 72.00 66 GLY A C 1
ATOM 547 O O . GLY A 1 66 ? 9.978 6.039 -17.294 1.00 72.00 66 GLY A O 1
ATOM 548 N N . ARG A 1 67 ? 10.476 7.983 -16.300 1.00 75.00 67 ARG A N 1
ATOM 549 C CA . ARG A 1 67 ? 11.342 7.424 -15.239 1.00 75.00 67 ARG A CA 1
ATOM 550 C C . ARG A 1 67 ? 10.660 7.269 -13.880 1.00 75.00 67 ARG A C 1
ATOM 552 O O . ARG A 1 67 ? 11.212 6.620 -12.997 1.00 75.00 67 ARG A O 1
ATOM 559 N N . MET A 1 68 ? 9.477 7.856 -13.698 1.00 72.00 68 MET A N 1
ATOM 560 C CA . MET A 1 68 ? 8.693 7.747 -12.464 1.00 72.00 68 MET A CA 1
ATOM 561 C C . MET A 1 68 ? 7.321 7.139 -12.753 1.00 72.00 68 MET A C 1
ATOM 563 O O . MET A 1 68 ? 6.629 7.575 -13.675 1.00 72.00 68 MET A O 1
ATOM 567 N N . ALA A 1 69 ? 6.935 6.132 -11.965 1.00 73.50 69 ALA A N 1
ATOM 568 C CA . ALA A 1 69 ? 5.628 5.495 -12.075 1.00 73.50 69 ALA A CA 1
ATOM 569 C C . ALA A 1 69 ? 4.501 6.485 -11.746 1.00 73.50 69 ALA A C 1
ATOM 571 O O . ALA A 1 69 ? 4.624 7.310 -10.839 1.00 73.50 69 ALA A O 1
ATOM 572 N N . ASP A 1 70 ? 3.392 6.387 -12.481 1.00 79.12 70 ASP A N 1
ATOM 573 C CA . ASP A 1 70 ? 2.181 7.126 -12.139 1.00 79.12 70 ASP A CA 1
ATOM 574 C C . ASP A 1 70 ? 1.531 6.503 -10.902 1.00 79.12 70 ASP A C 1
ATOM 576 O O . ASP A 1 70 ? 1.448 5.275 -10.790 1.00 79.12 70 ASP A O 1
ATOM 580 N N . SER A 1 71 ? 1.073 7.353 -9.987 1.00 82.69 71 SER A N 1
ATOM 581 C CA . SER A 1 71 ? 0.445 6.931 -8.739 1.00 82.69 71 SER A CA 1
ATOM 582 C C . SER A 1 71 ? -0.934 7.562 -8.609 1.00 82.69 71 SER A C 1
ATOM 584 O O . SER A 1 71 ? -1.123 8.768 -8.782 1.00 82.69 71 SER A O 1
ATOM 586 N N . LEU A 1 72 ? -1.917 6.722 -8.302 1.00 87.12 72 LEU A N 1
ATOM 587 C CA . LEU A 1 72 ? -3.268 7.155 -7.982 1.00 87.12 72 LEU A CA 1
ATOM 588 C C . LEU A 1 72 ? -3.441 7.134 -6.469 1.00 87.12 72 LEU A C 1
ATOM 590 O O . LEU A 1 72 ? -3.243 6.102 -5.834 1.00 87.12 72 LEU A O 1
ATOM 594 N N . GLU A 1 73 ? -3.812 8.270 -5.898 1.00 92.88 73 GLU A N 1
ATOM 595 C CA . GLU A 1 73 ? -4.062 8.417 -4.467 1.00 92.88 73 GLU A CA 1
ATOM 596 C C . GLU A 1 73 ? -5.548 8.212 -4.172 1.00 92.88 73 GLU A C 1
ATOM 598 O O . GLU A 1 73 ? -6.403 8.802 -4.835 1.00 92.88 73 GLU A O 1
ATOM 603 N N . PHE A 1 74 ? -5.850 7.383 -3.175 1.00 93.25 74 PHE A N 1
ATOM 604 C CA . PHE A 1 74 ? -7.210 7.090 -2.742 1.00 93.25 74 PHE A CA 1
ATOM 605 C C . PHE A 1 74 ? -7.348 7.218 -1.229 1.00 93.25 74 PHE A C 1
ATOM 607 O O . PHE A 1 74 ? -6.428 6.915 -0.467 1.00 93.25 74 PHE A O 1
ATOM 614 N N . THR A 1 75 ? -8.543 7.610 -0.796 1.00 93.44 75 THR A N 1
ATOM 615 C CA . THR A 1 75 ? -8.924 7.677 0.614 1.00 93.44 75 THR A CA 1
ATOM 616 C C . THR A 1 75 ? -10.161 6.827 0.881 1.00 93.44 75 THR A C 1
ATOM 618 O O . THR A 1 75 ? -11.017 6.675 0.011 1.00 93.44 75 THR A O 1
ATOM 621 N N . LYS A 1 76 ? -10.238 6.262 2.094 1.00 93.19 76 LYS A N 1
ATOM 622 C CA . LYS A 1 76 ? -11.366 5.450 2.593 1.00 93.19 76 LYS A CA 1
ATOM 623 C C . LYS A 1 76 ? -11.809 4.343 1.628 1.00 93.19 76 LYS A C 1
ATOM 625 O O . LYS A 1 76 ? -12.975 4.249 1.249 1.00 93.19 76 LYS A O 1
ATOM 630 N N . VAL A 1 77 ? -10.872 3.490 1.225 1.00 94.62 77 VAL A N 1
ATOM 631 C CA . VAL A 1 77 ? -11.178 2.358 0.344 1.00 94.62 77 VAL A CA 1
ATOM 632 C C . VAL A 1 77 ? -11.531 1.142 1.187 1.00 94.62 77 VAL A C 1
ATOM 634 O O . VAL A 1 77 ? -10.691 0.638 1.928 1.00 94.62 77 VAL A O 1
ATOM 637 N N . ALA A 1 78 ? -12.766 0.662 1.057 1.00 95.00 78 ALA A N 1
ATOM 638 C CA . ALA A 1 78 ? -13.217 -0.568 1.692 1.00 95.00 78 ALA A CA 1
ATOM 639 C C . ALA A 1 78 ? -12.837 -1.789 0.844 1.00 95.00 78 ALA A C 1
ATOM 641 O O . ALA A 1 78 ? -13.170 -1.873 -0.344 1.00 95.00 78 ALA A O 1
ATOM 642 N N . PHE A 1 79 ? -12.174 -2.753 1.472 1.00 94.62 79 PHE A N 1
ATOM 643 C CA . PHE A 1 79 ? -11.864 -4.047 0.886 1.00 94.62 79 PHE A CA 1
ATOM 644 C C . PHE A 1 79 ? -12.530 -5.168 1.695 1.00 94.62 79 PHE A C 1
ATOM 646 O O . PHE A 1 79 ? -12.628 -5.054 2.914 1.00 94.62 79 PHE A O 1
ATOM 653 N N . PRO A 1 80 ? -12.941 -6.285 1.071 1.00 95.00 80 PRO A N 1
ATOM 654 C CA . PRO A 1 80 ? -13.455 -7.425 1.826 1.00 95.00 80 PRO A CA 1
ATOM 655 C C . PRO A 1 80 ? -12.337 -8.044 2.680 1.00 95.00 80 PRO A C 1
ATOM 657 O O . PRO A 1 80 ? -11.311 -8.465 2.139 1.00 95.00 80 PRO A O 1
ATOM 660 N N . ARG A 1 81 ? -12.514 -8.127 4.004 1.00 94.81 81 ARG A N 1
ATOM 661 C CA . ARG A 1 81 ? -11.480 -8.603 4.945 1.00 94.81 81 ARG A CA 1
ATOM 662 C C . ARG A 1 81 ? -11.048 -10.044 4.666 1.00 94.81 81 ARG A C 1
ATOM 664 O O . ARG A 1 81 ? -9.870 -10.372 4.807 1.00 94.81 81 ARG A O 1
ATOM 671 N N . ASN A 1 82 ? -11.973 -10.894 4.223 1.00 94.38 82 ASN A N 1
ATOM 672 C CA . ASN A 1 82 ? -11.704 -12.291 3.859 1.00 94.38 82 ASN A CA 1
ATOM 673 C C . ASN A 1 82 ? -10.806 -12.453 2.614 1.00 94.38 82 ASN A C 1
ATOM 675 O O . ASN A 1 82 ? -10.353 -13.559 2.316 1.00 94.38 82 ASN A O 1
ATOM 679 N N . ARG A 1 83 ? -10.538 -11.361 1.887 1.00 94.75 83 ARG A N 1
ATOM 680 C CA . ARG A 1 83 ? -9.647 -11.331 0.724 1.00 94.75 83 ARG A CA 1
ATOM 681 C C . ARG A 1 83 ? -8.218 -10.951 1.066 1.00 94.75 83 ARG A C 1
ATOM 683 O O . ARG A 1 83 ? -7.450 -10.774 0.136 1.00 94.75 83 ARG A O 1
ATOM 690 N N . PHE A 1 84 ? -7.844 -10.843 2.334 1.00 97.06 84 PHE A N 1
ATOM 691 C CA . PHE A 1 84 ? -6.458 -10.613 2.739 1.00 97.06 84 PHE A CA 1
ATOM 692 C C . PHE A 1 84 ? -5.863 -11.886 3.323 1.00 97.06 84 PHE A C 1
ATOM 694 O O . PHE A 1 84 ? -6.535 -12.604 4.067 1.00 97.06 84 PHE A O 1
ATOM 701 N N . ASP A 1 85 ? -4.600 -12.140 3.003 1.00 97.25 85 ASP A N 1
ATOM 702 C CA . ASP A 1 85 ? -3.793 -13.092 3.752 1.00 97.25 85 ASP A CA 1
ATOM 703 C C . ASP A 1 85 ? -3.586 -12.581 5.178 1.00 97.25 85 ASP A C 1
ATOM 705 O O . ASP A 1 85 ? -3.381 -11.385 5.404 1.00 97.25 85 ASP A O 1
ATOM 709 N N . ASP A 1 86 ? -3.621 -13.492 6.148 1.00 96.69 86 ASP A N 1
ATOM 710 C CA . ASP A 1 86 ? -3.510 -13.111 7.556 1.00 96.69 86 ASP A CA 1
ATOM 711 C C . ASP A 1 86 ? -2.139 -12.497 7.871 1.00 96.69 86 ASP A C 1
ATOM 713 O O . ASP A 1 86 ? -2.067 -11.547 8.644 1.00 96.69 86 ASP A O 1
ATOM 717 N N . GLU A 1 87 ? -1.068 -12.925 7.190 1.00 97.31 87 GLU A N 1
ATOM 718 C CA . GLU A 1 87 ? 0.256 -12.292 7.309 1.00 97.31 87 GLU A CA 1
ATOM 719 C C . GLU A 1 87 ? 0.217 -10.805 6.925 1.00 97.31 87 GLU A C 1
ATOM 721 O O . GLU A 1 87 ? 0.796 -9.962 7.611 1.00 97.31 87 GLU A O 1
ATOM 726 N N . LEU A 1 88 ? -0.497 -10.459 5.848 1.00 97.75 88 LEU A N 1
ATOM 727 C CA . LEU A 1 88 ? -0.634 -9.070 5.419 1.00 97.75 88 LEU A CA 1
ATOM 728 C C . LEU A 1 88 ? -1.422 -8.246 6.445 1.00 97.75 88 LEU A C 1
ATOM 730 O O . LEU A 1 88 ? -1.084 -7.090 6.695 1.00 97.75 88 LEU A O 1
ATOM 734 N N . ILE A 1 89 ? -2.455 -8.830 7.048 1.00 97.62 89 ILE A N 1
ATOM 735 C CA . ILE A 1 89 ? -3.258 -8.157 8.074 1.00 97.62 89 ILE A CA 1
ATOM 736 C C . ILE A 1 89 ? -2.426 -7.871 9.316 1.00 97.62 89 ILE A C 1
ATOM 738 O O . ILE A 1 89 ? -2.446 -6.745 9.812 1.00 97.62 89 ILE A O 1
ATOM 742 N N . GLU A 1 90 ? -1.656 -8.847 9.78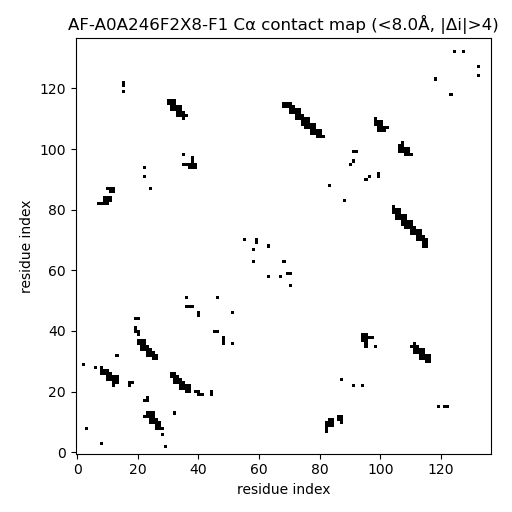5 1.00 97.62 90 GLU A N 1
ATOM 743 C CA . GLU A 1 90 ? -0.771 -8.657 10.933 1.00 97.62 90 GLU A CA 1
ATOM 744 C C . GLU A 1 90 ? 0.311 -7.609 10.640 1.00 97.62 90 GLU A C 1
ATOM 746 O O . GLU A 1 90 ? 0.591 -6.749 11.477 1.00 97.62 90 GLU A O 1
ATOM 751 N N . GLU A 1 91 ? 0.868 -7.593 9.426 1.00 97.38 91 GLU A N 1
ATOM 752 C CA . GLU A 1 91 ? 1.819 -6.562 8.999 1.00 97.38 91 GLU A CA 1
ATOM 753 C C . GLU A 1 91 ? 1.172 -5.159 8.984 1.00 97.38 91 GLU A C 1
ATOM 755 O O . GLU A 1 91 ? 1.778 -4.194 9.460 1.00 97.38 91 GLU A O 1
ATOM 760 N N . LEU A 1 92 ? -0.067 -5.032 8.491 1.00 97.56 92 LEU A N 1
ATOM 761 C CA . LEU A 1 92 ? -0.823 -3.773 8.487 1.00 97.56 92 LEU A CA 1
ATOM 762 C C . LEU A 1 92 ? -1.130 -3.290 9.910 1.00 97.56 92 LEU A C 1
ATOM 764 O O . LEU A 1 92 ? -0.861 -2.132 10.226 1.00 97.56 92 LEU A O 1
ATOM 768 N N . ARG A 1 93 ? -1.620 -4.174 10.786 1.00 97.06 93 ARG A N 1
ATOM 769 C CA . ARG A 1 93 ? -1.895 -3.871 12.202 1.00 97.06 93 ARG A CA 1
ATOM 770 C C . ARG A 1 93 ? -0.636 -3.448 12.951 1.00 97.06 93 ARG A C 1
ATOM 772 O O . ARG A 1 93 ? -0.690 -2.558 13.793 1.00 97.06 93 ARG A O 1
ATOM 779 N N . LYS A 1 94 ? 0.504 -4.060 12.632 1.00 96.56 94 LYS A N 1
ATOM 780 C CA . LYS A 1 94 ? 1.781 -3.763 13.281 1.00 96.56 94 LYS A CA 1
ATOM 781 C C . LYS A 1 94 ? 2.389 -2.443 12.823 1.00 96.56 94 LYS A C 1
ATOM 783 O O . LYS A 1 94 ? 2.903 -1.693 13.649 1.00 96.56 94 LYS A O 1
ATOM 788 N N . PHE A 1 95 ? 2.402 -2.183 11.517 1.00 96.81 95 PHE A N 1
ATOM 789 C CA . PHE A 1 95 ? 3.193 -1.085 10.951 1.00 96.81 95 PHE A CA 1
ATOM 790 C C . PHE A 1 95 ? 2.375 0.104 10.464 1.00 96.81 95 PHE A C 1
ATOM 792 O O . PHE A 1 95 ? 2.956 1.167 10.255 1.00 96.81 95 PHE A O 1
ATOM 799 N N . ALA A 1 96 ? 1.071 -0.047 10.258 1.00 97.19 96 ALA A N 1
ATOM 800 C CA . ALA A 1 96 ? 0.195 1.033 9.825 1.00 97.19 96 ALA A CA 1
ATOM 801 C C . ALA A 1 96 ? -1.201 0.971 10.490 1.00 97.19 96 ALA A C 1
ATOM 803 O O . ALA A 1 96 ? -2.207 1.118 9.793 1.00 97.19 96 ALA A O 1
ATOM 804 N N . PRO A 1 97 ? -1.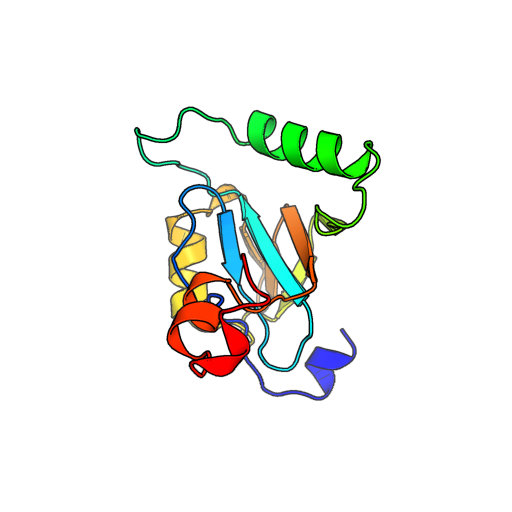319 0.756 11.817 1.00 97.25 97 PRO A N 1
ATOM 805 C CA . PRO A 1 97 ? -2.626 0.685 12.473 1.00 97.25 97 PRO A CA 1
ATOM 806 C C . PRO A 1 97 ? -3.470 1.952 12.275 1.00 97.25 97 PRO A C 1
ATOM 808 O O . PRO A 1 97 ? -4.691 1.863 12.184 1.00 97.25 97 PRO A O 1
ATOM 811 N N . SER A 1 98 ? -2.853 3.133 12.155 1.00 96.44 98 SER A N 1
ATOM 812 C CA . SER A 1 98 ? -3.585 4.393 11.982 1.00 96.44 98 SER A CA 1
ATOM 813 C C . SER A 1 98 ? -4.335 4.483 10.649 1.00 96.44 98 SER A C 1
ATOM 815 O O . SER A 1 98 ? -5.349 5.187 10.571 1.00 96.44 98 SER A O 1
ATOM 817 N N . VAL A 1 99 ? -3.872 3.767 9.613 1.00 95.38 99 VAL A N 1
ATOM 818 C CA . VAL A 1 99 ? -4.428 3.838 8.250 1.00 95.38 99 VAL A CA 1
ATOM 819 C C . VAL A 1 99 ? -5.442 2.747 7.948 1.00 95.38 99 VAL A C 1
ATOM 821 O O . VAL A 1 99 ? -6.012 2.767 6.859 1.00 95.38 99 VAL A O 1
ATOM 824 N N . ILE A 1 100 ? -5.676 1.818 8.871 1.00 97.12 100 ILE A N 1
ATOM 825 C CA . ILE A 1 100 ? -6.667 0.755 8.713 1.00 97.12 100 ILE A CA 1
ATOM 826 C C . ILE A 1 100 ? -7.807 0.913 9.717 1.00 97.12 100 ILE A C 1
ATOM 828 O O . ILE A 1 100 ? -7.655 1.517 10.779 1.00 97.12 100 ILE A O 1
ATOM 832 N N . GLU A 1 101 ? -8.965 0.383 9.358 1.00 97.25 101 GLU A N 1
ATOM 833 C CA . GLU A 1 101 ? -10.139 0.285 10.215 1.00 97.25 101 GLU A CA 1
ATOM 834 C C . GLU A 1 101 ? -10.910 -0.980 9.838 1.00 97.25 101 GLU A C 1
ATOM 836 O O . GLU A 1 101 ? -11.065 -1.292 8.657 1.00 97.25 101 GLU A O 1
ATOM 841 N N . GLU A 1 102 ? -11.330 -1.753 10.835 1.00 94.25 102 GLU A N 1
ATOM 842 C CA . GLU A 1 102 ? -12.085 -2.989 10.630 1.00 94.25 102 GLU A CA 1
ATOM 843 C C . GLU A 1 102 ? -13.562 -2.717 10.926 1.00 94.25 102 GLU A C 1
ATOM 845 O O . GLU A 1 102 ? -13.935 -2.422 12.060 1.00 94.25 102 GLU A O 1
ATOM 850 N N . GLU A 1 103 ? -14.398 -2.804 9.892 1.00 93.06 103 GLU A N 1
ATOM 851 C CA . GLU A 1 103 ? -15.838 -2.550 9.948 1.00 93.06 103 GLU A CA 1
ATOM 852 C C . GLU A 1 103 ? -16.588 -3.809 9.497 1.00 93.06 103 GLU A C 1
ATOM 854 O O . GLU A 1 103 ? -16.776 -4.056 8.300 1.00 93.06 103 GLU A O 1
ATOM 859 N N . GLY A 1 104 ? -17.000 -4.641 10.457 1.00 92.19 104 GLY A N 1
ATOM 860 C CA . GLY A 1 104 ? -17.642 -5.926 10.167 1.00 92.19 104 GLY A CA 1
ATOM 861 C C . GLY A 1 104 ? -16.753 -6.816 9.291 1.00 92.19 104 GLY A C 1
ATOM 862 O O . GLY A 1 104 ? -15.626 -7.130 9.661 1.00 92.19 104 GLY A O 1
ATOM 863 N N . ASP A 1 105 ? -17.244 -7.183 8.105 1.00 93.75 105 ASP A N 1
ATOM 864 C CA . ASP A 1 105 ? -16.515 -8.017 7.136 1.00 93.75 105 ASP A CA 1
ATOM 865 C C . ASP A 1 105 ? -15.597 -7.218 6.190 1.00 93.75 105 ASP A C 1
ATOM 867 O O . ASP A 1 105 ? -15.067 -7.761 5.212 1.00 93.75 105 ASP A O 1
ATOM 871 N N . SER A 1 106 ? -15.410 -5.920 6.441 1.00 95.12 106 SER A N 1
ATOM 872 C CA . SER A 1 106 ? -14.589 -5.035 5.613 1.00 95.12 106 SER A CA 1
ATOM 873 C C . SER A 1 106 ? -13.359 -4.521 6.354 1.00 95.12 106 SER A C 1
ATOM 875 O O . SER A 1 106 ? -13.408 -4.176 7.530 1.00 95.12 106 SER A O 1
ATOM 877 N N . LEU A 1 107 ? -12.251 -4.423 5.623 1.00 96.75 107 LEU A N 1
ATOM 878 C CA . LEU A 1 107 ? -11.064 -3.674 6.010 1.00 96.75 107 LEU A CA 1
ATOM 879 C C . LEU A 1 107 ? -11.045 -2.366 5.215 1.00 96.75 107 LEU A C 1
ATOM 881 O O . LEU A 1 107 ? -10.875 -2.373 3.992 1.00 96.75 107 LEU A O 1
ATOM 885 N N . VAL A 1 108 ? -11.224 -1.244 5.898 1.00 97.38 108 VAL A N 1
ATOM 886 C CA . VAL A 1 108 ? -11.142 0.093 5.315 1.00 97.38 108 VAL A CA 1
ATOM 887 C C . VAL A 1 108 ? -9.707 0.588 5.41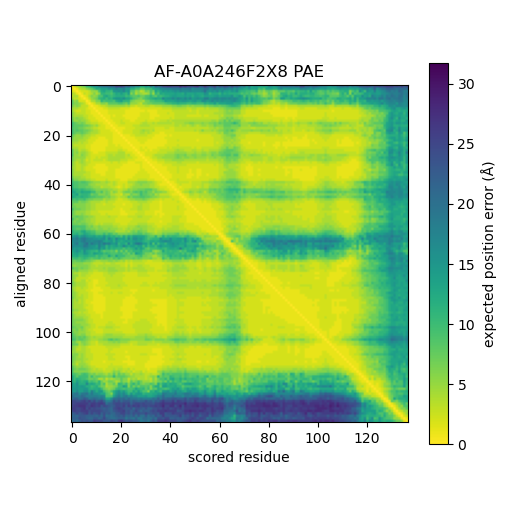6 1.00 97.38 108 VAL A C 1
ATOM 889 O O . VAL A 1 108 ? -9.143 0.684 6.501 1.00 97.38 108 VAL A O 1
ATOM 892 N N . ILE A 1 109 ? -9.114 0.942 4.278 1.00 97.56 109 ILE A N 1
ATOM 893 C CA . ILE A 1 109 ? -7.814 1.608 4.221 1.00 97.56 109 ILE A CA 1
ATOM 894 C C . ILE A 1 109 ? -8.053 3.102 4.006 1.00 97.56 109 ILE A C 1
ATOM 896 O O . ILE A 1 109 ? -8.533 3.538 2.956 1.00 97.56 109 ILE A O 1
ATOM 900 N N . LYS A 1 110 ? -7.729 3.902 5.023 1.00 97.31 110 LYS A N 1
ATOM 901 C CA . LYS A 1 110 ? -8.010 5.343 5.087 1.00 97.31 110 LYS A CA 1
ATOM 902 C C . LYS A 1 110 ? -7.241 6.135 4.039 1.00 97.31 110 LYS A C 1
ATOM 904 O O . LYS A 1 110 ? -7.774 7.122 3.537 1.00 97.31 110 LYS A O 1
ATOM 909 N N . HIS A 1 111 ? -6.033 5.696 3.695 1.00 97.12 111 HIS A N 1
ATOM 910 C CA . HIS A 1 111 ? -5.179 6.329 2.693 1.00 97.12 111 HIS A CA 1
ATOM 911 C C . HIS A 1 111 ? -4.244 5.306 2.047 1.00 97.12 111 HIS A C 1
ATOM 913 O O . HIS A 1 111 ? -3.583 4.546 2.756 1.00 97.12 111 HIS A O 1
ATOM 919 N N . LEU A 1 112 ? -4.192 5.286 0.714 1.00 97.38 112 LEU A N 1
ATOM 920 C CA . LEU A 1 112 ? -3.255 4.459 -0.041 1.00 97.38 112 LEU A CA 1
ATOM 921 C C . LEU A 1 112 ? -2.930 5.045 -1.420 1.00 97.38 112 LEU A C 1
ATOM 923 O O . LEU A 1 112 ? -3.705 5.812 -1.993 1.00 97.38 112 LEU A O 1
ATOM 927 N N . TYR A 1 113 ? -1.813 4.594 -1.979 1.00 96.25 113 TYR A N 1
ATOM 928 C CA . TYR A 1 113 ? -1.442 4.805 -3.373 1.00 96.25 113 TYR A CA 1
ATOM 929 C C . TYR A 1 113 ? -1.596 3.513 -4.170 1.00 96.25 113 TYR A C 1
ATOM 931 O O . TYR A 1 113 ? -1.307 2.427 -3.669 1.00 96.25 113 TYR A O 1
ATOM 939 N N . ILE A 1 114 ? -2.015 3.634 -5.424 1.00 93.88 114 ILE A N 1
ATOM 940 C CA . ILE A 1 114 ? -2.072 2.543 -6.394 1.00 93.88 114 ILE A CA 1
ATOM 941 C C . ILE A 1 114 ? -1.107 2.863 -7.526 1.00 93.88 114 ILE A C 1
ATOM 943 O O . ILE A 1 114 ? -1.169 3.940 -8.116 1.00 93.88 114 ILE A O 1
ATOM 947 N N . GLU A 1 115 ? -0.245 1.910 -7.853 1.00 91.81 115 GLU A N 1
ATOM 948 C CA . GLU A 1 115 ? 0.717 2.017 -8.950 1.00 91.81 115 GLU A CA 1
ATOM 949 C C . GLU A 1 115 ? 0.672 0.757 -9.812 1.00 91.81 115 GLU A C 1
ATOM 951 O O . GLU A 1 115 ? 0.290 -0.316 -9.338 1.00 91.81 115 GLU A O 1
ATOM 956 N N . ARG A 1 116 ? 1.072 0.860 -11.085 1.00 88.25 116 ARG A N 1
ATOM 957 C CA . ARG A 1 116 ? 1.240 -0.335 -11.924 1.00 88.25 116 ARG A CA 1
ATOM 958 C C . ARG A 1 116 ? 2.290 -1.258 -11.308 1.00 88.25 116 ARG A C 1
ATOM 960 O O . ARG A 1 116 ? 3.351 -0.807 -10.881 1.00 88.25 116 ARG A O 1
ATOM 967 N N . ARG A 1 117 ? 2.000 -2.558 -11.285 1.00 85.88 117 ARG A N 1
ATOM 968 C CA . ARG A 1 117 ? 2.941 -3.570 -10.808 1.00 85.88 117 ARG A CA 1
ATOM 969 C C . ARG A 1 117 ? 4.081 -3.714 -11.812 1.00 85.88 117 ARG A C 1
ATOM 971 O O . ARG A 1 117 ? 3.846 -4.022 -12.976 1.00 85.88 117 ARG A O 1
ATOM 978 N N . MET A 1 118 ? 5.300 -3.530 -11.326 1.00 82.19 118 MET A N 1
ATOM 979 C CA . MET A 1 118 ? 6.54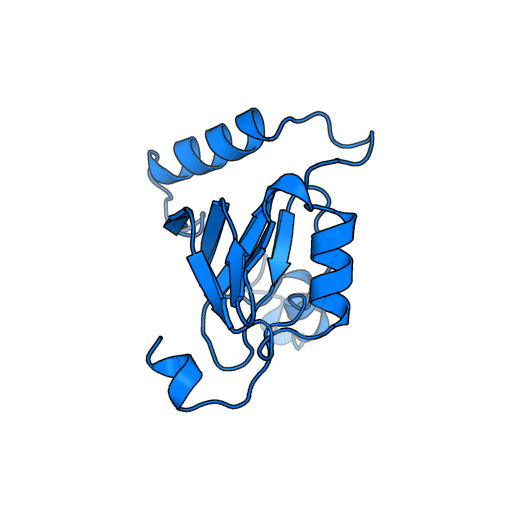6 -3.784 -12.047 1.00 82.19 118 MET A CA 1
ATOM 980 C C . MET A 1 118 ? 7.267 -4.951 -11.370 1.00 82.19 118 MET A C 1
ATOM 982 O O . MET A 1 118 ? 7.098 -5.153 -10.166 1.00 82.19 118 MET A O 1
ATOM 986 N N . VAL A 1 119 ? 8.078 -5.703 -12.115 1.00 77.12 119 VAL A N 1
ATOM 987 C CA . VAL A 1 119 ? 8.997 -6.673 -11.503 1.00 77.12 119 VAL A CA 1
ATOM 988 C C . VAL A 1 119 ? 10.108 -5.880 -10.803 1.00 77.12 119 VAL A C 1
ATOM 990 O O . VAL A 1 119 ? 10.754 -5.061 -11.462 1.00 77.12 119 VAL A O 1
ATOM 993 N N . PRO A 1 120 ? 10.327 -6.057 -9.486 1.00 77.38 120 PRO A N 1
ATOM 994 C CA . PRO A 1 120 ? 11.427 -5.402 -8.789 1.00 77.38 120 PRO A CA 1
ATOM 995 C C . PRO A 1 120 ? 12.767 -5.722 -9.456 1.00 77.38 120 PRO A C 1
ATOM 997 O O . PRO A 1 120 ? 13.057 -6.884 -9.741 1.00 77.38 120 PRO A O 1
ATOM 1000 N N . LEU A 1 121 ? 13.602 -4.704 -9.679 1.00 74.62 121 LEU A N 1
ATOM 1001 C CA . LEU A 1 121 ? 14.863 -4.859 -10.414 1.00 74.62 121 LEU A CA 1
ATOM 1002 C C . LEU A 1 121 ? 15.788 -5.917 -9.788 1.00 74.62 121 LEU A C 1
ATOM 1004 O O . LEU A 1 121 ? 16.448 -6.654 -10.508 1.00 74.62 121 LEU A O 1
ATOM 1008 N N . ASN A 1 122 ? 15.802 -6.042 -8.458 1.00 69.19 122 ASN A N 1
ATOM 1009 C CA . ASN A 1 122 ? 16.590 -7.064 -7.767 1.00 69.19 122 ASN A CA 1
ATOM 1010 C C . ASN A 1 122 ? 16.138 -8.496 -8.105 1.00 69.19 122 ASN A C 1
ATOM 1012 O O . ASN A 1 122 ? 16.983 -9.379 -8.171 1.00 69.19 122 ASN A O 1
ATOM 1016 N N . ILE A 1 123 ? 14.835 -8.716 -8.326 1.00 70.19 123 ILE A N 1
ATOM 1017 C CA . ILE A 1 123 ? 14.295 -10.011 -8.769 1.00 70.19 123 ILE A CA 1
ATOM 1018 C C . ILE A 1 123 ? 14.661 -10.225 -10.239 1.00 70.19 123 ILE A C 1
ATOM 1020 O O . ILE A 1 123 ? 15.201 -11.266 -10.591 1.00 70.19 123 ILE A O 1
ATOM 1024 N N . TYR A 1 124 ? 14.469 -9.201 -11.077 1.00 66.81 124 TYR A N 1
ATOM 1025 C CA . TYR A 1 124 ? 14.824 -9.270 -12.495 1.00 66.81 124 TYR A CA 1
ATOM 1026 C C . TYR A 1 124 ? 16.307 -9.610 -12.713 1.00 66.81 124 TYR A C 1
ATOM 1028 O O . TYR A 1 124 ? 16.611 -10.481 -13.513 1.00 66.81 124 TYR A O 1
ATOM 1036 N N . ILE A 1 125 ? 17.231 -8.987 -11.975 1.00 69.38 125 ILE A N 1
ATOM 1037 C CA . ILE A 1 125 ? 18.675 -9.270 -12.072 1.00 69.38 125 ILE A CA 1
ATOM 1038 C C . ILE A 1 125 ? 19.003 -10.711 -11.655 1.00 69.38 125 ILE A C 1
ATOM 1040 O O . ILE A 1 125 ? 19.897 -11.319 -12.234 1.00 69.38 125 ILE A O 1
ATOM 1044 N N . GLN A 1 126 ? 18.299 -11.260 -10.662 1.00 67.12 126 GLN A N 1
ATOM 1045 C CA . GLN A 1 126 ? 18.507 -12.637 -10.202 1.00 67.12 126 GLN A CA 1
ATOM 1046 C C . GLN A 1 126 ? 17.954 -13.679 -11.185 1.00 67.12 126 GLN A C 1
ATOM 1048 O O . GLN A 1 126 ? 18.513 -14.768 -11.291 1.00 67.12 126 GLN A O 1
ATOM 1053 N N . GLU A 1 127 ? 16.873 -13.352 -11.895 1.00 65.69 127 GLU A N 1
ATOM 1054 C CA . GLU A 1 127 ? 16.199 -14.245 -12.849 1.00 65.69 127 GLU A CA 1
ATOM 1055 C C . GLU A 1 127 ? 16.676 -14.057 -14.302 1.00 65.69 127 GLU A C 1
ATOM 1057 O O . GLU A 1 127 ? 16.419 -14.905 -15.160 1.00 65.69 127 GLU A O 1
ATOM 1062 N N . ALA A 1 128 ? 17.375 -12.960 -14.603 1.00 59.84 128 ALA A N 1
ATOM 1063 C CA . ALA A 1 128 ? 17.862 -12.648 -15.938 1.00 59.84 128 ALA A CA 1
ATOM 1064 C C . ALA A 1 128 ? 18.983 -13.606 -16.372 1.00 59.84 128 ALA A C 1
ATOM 1066 O O . ALA A 1 128 ? 20.022 -13.737 -15.727 1.00 59.84 128 ALA A O 1
ATOM 1067 N N . SER A 1 129 ? 18.797 -14.231 -17.537 1.00 58.31 129 SER A N 1
ATOM 1068 C CA . SER A 1 129 ? 19.875 -14.928 -18.246 1.00 58.31 129 SER A CA 1
ATOM 1069 C C . SER A 1 129 ? 20.995 -13.954 -18.655 1.00 58.31 129 SER A C 1
ATOM 1071 O O . SER A 1 129 ? 20.749 -12.756 -18.812 1.00 58.31 129 SER A O 1
ATOM 1073 N N . ALA A 1 130 ? 22.214 -14.458 -18.881 1.00 54.53 130 ALA A N 1
ATOM 1074 C CA . ALA A 1 130 ? 23.397 -13.639 -19.185 1.00 54.53 130 ALA A CA 1
ATOM 1075 C C . ALA A 1 130 ? 23.204 -12.636 -20.347 1.00 54.53 130 ALA A C 1
ATOM 1077 O O . ALA A 1 130 ? 23.765 -11.547 -20.303 1.00 54.53 130 ALA A O 1
ATOM 1078 N N . SER A 1 131 ? 22.363 -12.944 -21.343 1.00 53.25 131 SER A N 1
ATOM 1079 C CA . SER A 1 131 ? 22.058 -12.049 -22.475 1.00 53.25 131 SER A CA 1
ATOM 1080 C C . SER A 1 131 ? 21.066 -10.918 -22.155 1.00 53.25 131 SER A C 1
ATOM 1082 O O . SER A 1 131 ? 20.937 -9.975 -22.928 1.00 53.25 131 SER A O 1
ATOM 1084 N N . SER A 1 132 ? 20.334 -10.998 -21.039 1.00 54.94 132 SER A N 1
ATOM 1085 C CA . SER A 1 132 ? 19.324 -10.006 -20.626 1.00 54.94 132 SER A CA 1
ATOM 1086 C C . SER A 1 132 ? 19.874 -8.931 -19.677 1.00 54.94 132 SER A C 1
ATOM 1088 O O . SER A 1 132 ? 19.184 -7.945 -19.416 1.00 54.94 132 SER A O 1
ATOM 1090 N N . LEU A 1 133 ? 21.103 -9.106 -19.177 1.00 54.16 133 LEU A N 1
ATOM 1091 C CA . LEU A 1 133 ? 21.780 -8.169 -18.272 1.00 54.16 133 LEU A CA 1
ATOM 1092 C C . LEU A 1 133 ? 22.353 -6.938 -18.999 1.00 54.16 133 LEU A C 1
ATOM 1094 O O . LEU A 1 133 ? 22.369 -5.859 -18.415 1.00 54.16 133 LEU A O 1
ATOM 1098 N N . GLU A 1 134 ? 22.743 -7.056 -20.275 1.00 53.31 134 GLU A N 1
ATOM 1099 C CA . GLU A 1 134 ? 23.352 -5.950 -21.044 1.00 53.31 134 GLU A CA 1
ATOM 1100 C C . GLU A 1 134 ? 22.390 -4.789 -21.361 1.00 53.31 134 GLU A C 1
ATOM 1102 O O . GLU A 1 134 ? 22.841 -3.680 -21.616 1.00 53.31 134 GLU A O 1
ATOM 1107 N N . HIS A 1 135 ? 21.071 -5.003 -21.301 1.00 54.19 135 HIS A N 1
ATOM 1108 C CA . HIS A 1 135 ? 20.061 -3.960 -21.553 1.00 54.19 135 HIS A CA 1
ATOM 1109 C C . HIS A 1 135 ? 19.490 -3.315 -20.275 1.00 54.19 135 HIS A C 1
ATOM 1111 O O . HIS A 1 135 ? 18.627 -2.443 -20.367 1.00 54.19 135 HIS A O 1
ATOM 1117 N N . ALA A 1 136 ? 19.912 -3.763 -19.088 1.00 53.56 136 ALA A N 1
ATOM 1118 C CA . ALA A 1 136 ? 19.358 -3.322 -17.803 1.00 53.56 136 ALA A CA 1
ATOM 1119 C C . ALA A 1 136 ? 20.201 -2.247 -17.087 1.00 53.56 136 ALA A C 1
ATOM 1121 O O . ALA A 1 136 ? 19.801 -1.802 -16.008 1.00 53.56 136 ALA A O 1
ATOM 1122 N N . VAL A 1 137 ? 21.343 -1.852 -17.667 1.00 45.81 137 VAL A N 1
ATOM 1123 C CA . VAL A 1 137 ? 22.316 -0.897 -17.104 1.00 45.81 137 VAL A CA 1
ATOM 1124 C C . VAL A 1 137 ? 22.390 0.364 -17.954 1.00 45.81 137 VAL A C 1
ATOM 1126 O O . VAL A 1 137 ? 22.463 0.228 -19.194 1.00 45.81 137 VAL A O 1
#